Protein AF-A0A9P9GZG2-F1 (afdb_monomer_lite)

Secondary structure (DSSP, 8-state):
---TTS-SS-------HHHHHHHHHHHHHHHHHHHHHHHHH-HHHHHHHH-----HHHHHHHHHHHHHHHHS-----S---TTS-------------------

Organism: Fusarium redolens (NCBI:txid48865)

pLDDT: mean 76.86, std 19.4, range [40.91, 97.94]

Radius of gyration: 25.51 Å; chains: 1; bounding box: 69×38×45 Å

Structure (mmCIF, N/CA/C/O backbone):
data_AF-A0A9P9GZG2-F1
#
_entry.id   AF-A0A9P9GZG2-F1
#
loop_
_atom_site.group_PDB
_atom_site.id
_atom_site.type_symbol
_atom_site.label_atom_id
_atom_site.label_alt_id
_atom_site.label_comp_id
_atom_site.label_asym_id
_atom_site.label_entity_id
_atom_site.label_seq_id
_atom_site.pdbx_PDB_ins_code
_atom_site.Cartn_x
_atom_site.Cartn_y
_atom_site.Cartn_z
_atom_site.occupancy
_atom_site.B_iso_or_equiv
_atom_site.auth_seq_id
_atom_site.auth_comp_id
_atom_site.auth_asym_id
_atom_site.auth_atom_id
_atom_site.pdbx_PDB_model_num
ATOM 1 N N . SER A 1 1 ? 60.013 -2.200 -19.615 1.00 51.50 1 SER A N 1
ATOM 2 C CA . SER A 1 1 ? 59.646 -0.797 -19.888 1.00 51.50 1 SER A CA 1
ATOM 3 C C . SER A 1 1 ? 58.137 -0.747 -20.015 1.00 51.50 1 SER A C 1
ATOM 5 O O . SER A 1 1 ? 57.609 -1.441 -20.872 1.00 51.50 1 SER A O 1
ATOM 7 N N . ILE A 1 2 ? 57.435 -0.069 -19.106 1.00 55.56 2 ILE A N 1
ATOM 8 C CA . ILE A 1 2 ? 55.966 -0.011 -19.110 1.00 55.56 2 ILE A CA 1
ATOM 9 C C . ILE A 1 2 ? 55.592 1.186 -19.991 1.00 55.56 2 ILE A C 1
ATOM 11 O O . ILE A 1 2 ? 55.853 2.322 -19.601 1.00 55.56 2 ILE A O 1
ATOM 15 N N . SER A 1 3 ? 55.069 0.957 -21.199 1.00 59.06 3 SER A N 1
ATOM 16 C CA . SER A 1 3 ? 54.608 2.058 -22.061 1.00 59.06 3 SER A CA 1
ATOM 17 C C . SER A 1 3 ? 53.461 2.795 -21.373 1.00 59.06 3 SER A C 1
ATOM 19 O O . SER A 1 3 ? 52.368 2.254 -21.228 1.00 59.06 3 SER A O 1
ATOM 21 N N . SER A 1 4 ? 53.705 4.038 -20.948 1.00 63.09 4 SER A N 1
ATOM 22 C CA . SER A 1 4 ? 52.773 4.835 -20.137 1.00 63.09 4 SER A CA 1
ATOM 23 C C . SER A 1 4 ? 51.598 5.441 -20.921 1.00 63.09 4 SER A C 1
ATOM 25 O O . SER A 1 4 ? 50.936 6.348 -20.421 1.00 63.09 4 SER A O 1
ATOM 27 N N . THR A 1 5 ? 51.358 5.011 -22.160 1.00 64.62 5 THR A N 1
ATOM 28 C CA . THR A 1 5 ? 50.448 5.694 -23.097 1.00 64.62 5 THR A CA 1
ATOM 29 C C . THR A 1 5 ? 49.172 4.933 -23.428 1.00 64.62 5 THR A C 1
ATOM 31 O O . THR A 1 5 ? 48.294 5.512 -24.063 1.00 64.62 5 THR A O 1
ATOM 34 N N . THR A 1 6 ? 48.998 3.698 -22.951 1.00 63.38 6 THR A N 1
ATOM 35 C CA . THR A 1 6 ? 47.748 2.957 -23.176 1.00 63.38 6 THR A CA 1
ATOM 36 C C . THR A 1 6 ? 47.275 2.330 -21.872 1.00 63.38 6 THR A C 1
ATOM 38 O O . THR A 1 6 ? 47.939 1.419 -21.375 1.00 63.38 6 THR A O 1
ATOM 41 N N . PRO A 1 7 ? 46.163 2.799 -21.276 1.00 64.94 7 PRO A N 1
ATOM 42 C CA . PRO A 1 7 ? 45.571 2.098 -20.148 1.00 64.94 7 PRO A CA 1
ATOM 43 C C . PRO A 1 7 ? 45.174 0.689 -20.609 1.00 64.94 7 PRO A C 1
ATOM 45 O O . PRO A 1 7 ? 44.373 0.524 -21.526 1.00 64.94 7 PRO A O 1
ATOM 48 N N . SER A 1 8 ? 45.781 -0.327 -19.997 1.00 65.62 8 SER A N 1
ATOM 49 C CA . SER A 1 8 ? 45.434 -1.728 -20.224 1.00 65.62 8 SER A CA 1
ATOM 50 C C . SER A 1 8 ? 44.110 -2.026 -19.526 1.00 65.62 8 SER A C 1
ATOM 52 O O . SER A 1 8 ? 44.063 -2.143 -18.303 1.00 65.62 8 SER A O 1
ATOM 54 N N . GLY A 1 9 ? 43.032 -2.116 -20.302 1.00 69.56 9 GLY A N 1
ATOM 55 C CA . GLY A 1 9 ? 41.707 -2.505 -19.826 1.00 69.56 9 GLY A CA 1
ATOM 56 C C . GLY A 1 9 ? 40.595 -1.770 -20.562 1.00 69.56 9 GLY A C 1
ATOM 57 O O . GLY A 1 9 ? 40.725 -0.595 -20.906 1.00 69.56 9 GLY A O 1
ATOM 58 N N . GLN A 1 10 ? 39.479 -2.457 -20.805 1.00 73.12 10 GLN A N 1
ATOM 59 C CA . GLN A 1 10 ? 38.297 -1.802 -21.349 1.00 73.12 10 GLN A CA 1
ATOM 60 C C . GLN A 1 10 ? 37.801 -0.761 -20.328 1.00 73.12 10 GLN A C 1
ATOM 62 O O . GLN A 1 10 ? 37.587 -1.113 -19.164 1.00 73.12 10 GLN A O 1
ATOM 67 N N . PRO A 1 11 ? 37.636 0.519 -20.713 1.00 75.81 11 PRO A N 1
ATOM 68 C CA . PRO A 1 11 ? 37.163 1.547 -19.793 1.00 75.81 11 PRO A CA 1
ATOM 69 C C . PRO A 1 11 ? 35.786 1.171 -19.238 1.00 75.81 11 PRO A C 1
ATOM 71 O O . PR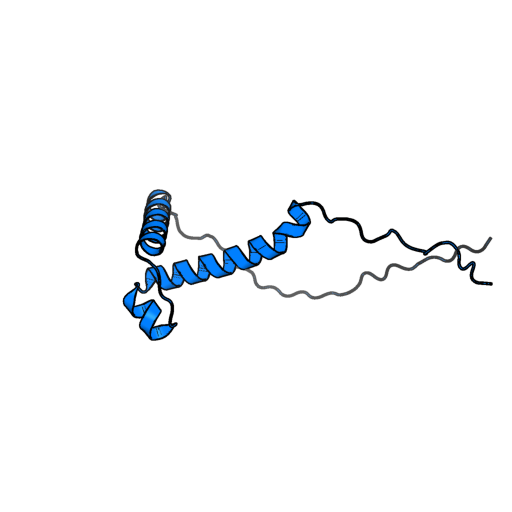O A 1 11 ? 35.021 0.467 -19.901 1.00 75.81 11 PRO A O 1
ATOM 74 N N . PHE A 1 12 ? 35.457 1.651 -18.031 1.00 72.00 12 PHE A N 1
ATOM 75 C CA . PHE A 1 12 ? 34.154 1.413 -17.407 1.00 72.00 12 PHE A CA 1
ATOM 76 C C . PHE A 1 12 ? 33.017 1.717 -18.394 1.00 72.00 12 PHE A C 1
ATOM 78 O O . PHE A 1 12 ? 32.738 2.871 -18.722 1.00 72.00 12 PHE A O 1
ATOM 85 N N . GLY A 1 13 ? 32.362 0.663 -18.879 1.00 71.94 13 GLY A N 1
ATOM 86 C CA . GLY A 1 13 ? 31.220 0.771 -19.774 1.00 71.94 13 GLY A CA 1
ATOM 87 C C . GLY A 1 13 ? 29.947 1.090 -18.998 1.00 71.94 13 GLY A C 1
ATOM 88 O O . GLY A 1 13 ? 29.754 0.646 -17.861 1.00 71.94 13 GLY A O 1
ATOM 89 N N . ARG A 1 14 ? 29.024 1.827 -19.621 1.00 71.81 14 ARG A N 1
ATOM 90 C CA . ARG A 1 14 ? 27.660 1.934 -19.094 1.00 71.81 14 ARG A CA 1
ATOM 91 C C . ARG A 1 14 ? 27.023 0.546 -19.154 1.00 71.81 14 ARG A C 1
ATOM 93 O O . ARG A 1 14 ? 26.788 0.025 -20.240 1.00 71.81 14 ARG A O 1
ATOM 100 N N . LYS A 1 15 ? 26.734 -0.053 -17.993 1.00 71.12 15 LYS A N 1
ATOM 101 C CA . LYS A 1 15 ? 25.889 -1.254 -17.931 1.00 71.12 15 LYS A CA 1
ATOM 102 C C . LYS A 1 15 ? 24.543 -0.942 -18.588 1.00 71.12 15 LYS A C 1
ATOM 104 O O . LYS A 1 15 ? 23.984 0.133 -18.368 1.00 71.12 15 LYS A O 1
ATOM 109 N N . GLY A 1 16 ? 24.029 -1.883 -19.380 1.00 76.75 16 GLY A N 1
ATOM 110 C CA . GLY A 1 16 ? 22.699 -1.771 -19.976 1.00 76.75 16 GLY A CA 1
ATOM 111 C C . GLY A 1 16 ? 21.623 -1.538 -18.909 1.00 76.75 16 GLY A C 1
ATOM 112 O O . GLY A 1 16 ? 21.771 -1.970 -17.763 1.00 76.75 16 GLY A O 1
ATOM 113 N N . LYS A 1 17 ? 20.539 -0.851 -19.290 1.00 76.56 17 LYS A N 1
ATOM 114 C CA . LYS A 1 17 ? 19.444 -0.447 -18.389 1.00 76.56 17 LYS A CA 1
ATOM 115 C C . LYS A 1 17 ? 18.911 -1.609 -17.543 1.00 76.56 17 LYS A C 1
ATOM 117 O O . LYS A 1 17 ? 18.639 -1.437 -16.365 1.00 76.56 17 LYS A O 1
ATOM 122 N N . GLU A 1 18 ? 18.773 -2.804 -18.102 1.00 76.06 18 GLU A N 1
ATOM 123 C CA . GLU A 1 18 ? 18.275 -3.952 -17.335 1.00 76.06 18 GLU A CA 1
ATOM 124 C C . GLU A 1 18 ? 19.260 -4.407 -16.261 1.00 76.06 18 GLU A C 1
ATOM 126 O O . GLU A 1 18 ? 18.870 -4.562 -15.104 1.00 76.06 18 GLU A O 1
ATOM 131 N N . ALA A 1 19 ? 20.543 -4.527 -16.609 1.00 76.06 19 ALA A N 1
ATOM 132 C CA . ALA A 1 19 ? 21.598 -4.913 -15.678 1.00 76.06 19 ALA A CA 1
ATOM 133 C C . ALA A 1 19 ? 21.784 -3.890 -14.542 1.00 76.06 19 ALA A C 1
ATOM 135 O O . ALA A 1 19 ? 22.153 -4.268 -13.428 1.00 76.06 19 ALA A O 1
ATOM 136 N N . SER A 1 20 ? 21.503 -2.604 -14.786 1.00 79.06 20 SER A N 1
ATOM 137 C CA . SER A 1 20 ? 21.503 -1.584 -13.730 1.00 79.06 20 SER A CA 1
ATOM 138 C C . SER A 1 20 ? 20.251 -1.635 -12.845 1.00 79.06 20 SER A C 1
ATOM 140 O O . SER A 1 20 ? 20.343 -1.341 -11.653 1.00 79.06 20 SER A O 1
ATOM 142 N N . MET A 1 21 ? 19.105 -2.079 -13.372 1.00 88.62 21 MET A N 1
ATOM 143 C CA . MET A 1 21 ? 17.833 -2.129 -12.638 1.00 88.62 21 MET A CA 1
ATOM 144 C C . MET A 1 21 ? 17.679 -3.334 -11.700 1.00 88.62 21 MET A C 1
ATOM 146 O O . MET A 1 21 ? 16.833 -3.286 -10.809 1.00 88.62 21 MET A O 1
ATOM 150 N N . ILE A 1 22 ? 18.490 -4.391 -11.839 1.00 87.75 22 ILE A N 1
ATOM 151 C CA . ILE A 1 22 ? 18.385 -5.619 -11.018 1.00 87.75 22 ILE A CA 1
ATOM 152 C C . ILE A 1 22 ? 18.390 -5.310 -9.512 1.00 87.75 22 ILE A C 1
ATOM 154 O O . ILE A 1 22 ? 17.542 -5.807 -8.771 1.00 87.75 22 ILE A O 1
ATOM 158 N N . LYS A 1 23 ? 19.309 -4.450 -9.052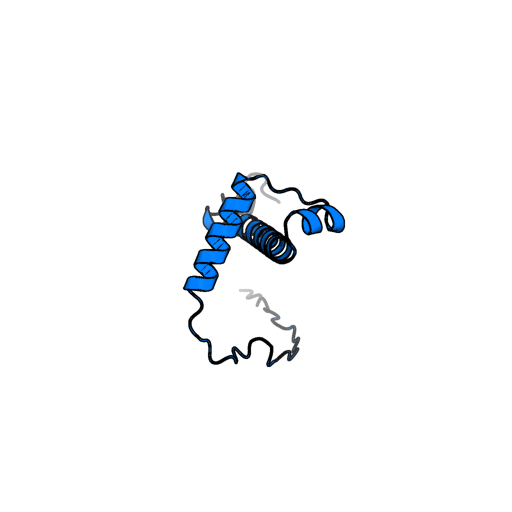 1.00 85.06 23 LYS A N 1
ATOM 159 C CA . LYS A 1 23 ? 19.407 -4.081 -7.628 1.00 85.06 23 LYS A CA 1
ATOM 160 C C . LYS A 1 23 ? 18.186 -3.296 -7.145 1.00 85.06 23 LYS A C 1
ATOM 162 O O . LYS A 1 23 ? 17.719 -3.512 -6.032 1.00 85.06 23 LYS A O 1
ATOM 167 N N . TYR A 1 24 ? 17.651 -2.412 -7.982 1.00 89.12 24 TYR A N 1
ATOM 168 C CA . TYR A 1 24 ? 16.456 -1.639 -7.645 1.00 89.12 24 TYR A CA 1
ATOM 169 C C . TYR A 1 24 ? 15.224 -2.536 -7.548 1.00 89.12 24 TYR A C 1
ATOM 171 O O . TYR A 1 24 ? 14.466 -2.427 -6.587 1.00 89.12 24 TYR A O 1
ATOM 179 N N . LYS A 1 25 ? 15.070 -3.484 -8.481 1.00 90.75 25 LYS A N 1
ATOM 180 C CA . LYS A 1 25 ? 13.989 -4.478 -8.446 1.00 90.75 25 LYS A CA 1
ATOM 181 C C . LYS A 1 25 ? 14.050 -5.330 -7.179 1.00 90.75 25 LYS A C 1
ATOM 183 O O . LYS A 1 25 ? 13.037 -5.493 -6.509 1.00 90.75 25 LYS A O 1
ATOM 188 N N . SER A 1 26 ? 15.233 -5.819 -6.797 1.00 90.12 26 SER A N 1
ATOM 189 C CA . SER A 1 26 ? 15.369 -6.658 -5.597 1.00 90.12 26 SER A CA 1
ATOM 190 C C . SER A 1 26 ? 15.078 -5.905 -4.293 1.00 90.12 26 SER A C 1
ATOM 192 O O . SER A 1 26 ? 14.535 -6.481 -3.349 1.00 90.12 26 SER A O 1
ATOM 194 N N . VAL A 1 27 ? 15.410 -4.613 -4.216 1.00 91.81 27 VAL A N 1
ATOM 195 C CA . VAL A 1 27 ? 15.003 -3.754 -3.093 1.00 91.81 27 VAL A CA 1
ATOM 196 C C . VAL A 1 27 ? 13.491 -3.525 -3.116 1.00 91.81 27 VAL A C 1
ATOM 198 O O . VAL A 1 27 ? 12.845 -3.706 -2.085 1.00 91.81 27 VAL A O 1
ATOM 201 N N . GLY A 1 28 ? 12.924 -3.220 -4.285 1.00 92.88 28 GLY A N 1
ATOM 202 C CA . GLY A 1 28 ? 11.483 -3.036 -4.467 1.00 92.88 28 GLY A CA 1
ATOM 203 C C . GLY A 1 28 ? 10.670 -4.254 -4.028 1.00 92.88 28 GLY A C 1
ATOM 204 O O . GLY A 1 28 ? 9.734 -4.111 -3.249 1.00 92.88 28 GLY A O 1
ATOM 205 N N . HIS A 1 29 ? 11.073 -5.464 -4.426 1.00 92.25 29 HIS A N 1
ATOM 206 C CA . HIS A 1 29 ? 10.395 -6.702 -4.022 1.00 92.25 29 HIS A CA 1
ATOM 207 C C . HIS A 1 29 ? 10.412 -6.917 -2.506 1.00 92.25 29 HIS A C 1
ATOM 209 O O . HIS A 1 29 ? 9.400 -7.301 -1.924 1.00 92.25 29 HIS A O 1
ATOM 215 N N . ARG A 1 30 ? 11.545 -6.647 -1.843 1.00 94.12 30 ARG A N 1
ATOM 216 C CA . ARG A 1 30 ? 11.637 -6.767 -0.379 1.00 94.12 30 ARG A CA 1
ATOM 217 C C . ARG A 1 30 ? 10.721 -5.774 0.326 1.00 94.12 30 ARG A C 1
ATOM 219 O O . ARG A 1 30 ? 10.071 -6.145 1.300 1.00 94.12 30 ARG A O 1
ATOM 226 N N . TYR A 1 31 ? 10.657 -4.545 -0.179 1.00 92.44 31 TYR A N 1
ATOM 227 C CA . TYR A 1 31 ? 9.773 -3.520 0.362 1.00 92.44 31 TYR A CA 1
ATOM 228 C C . TYR A 1 31 ? 8.297 -3.899 0.183 1.00 92.44 31 TYR A C 1
ATOM 230 O O . TYR A 1 31 ? 7.551 -3.893 1.156 1.00 92.44 31 TYR A O 1
ATOM 238 N N . LEU A 1 32 ? 7.900 -4.343 -1.013 1.00 93.44 32 LEU A N 1
ATOM 239 C CA . LEU A 1 32 ? 6.536 -4.810 -1.283 1.00 93.44 32 LEU A CA 1
ATOM 240 C C . LEU A 1 32 ? 6.143 -5.996 -0.398 1.00 93.44 32 LEU A C 1
ATOM 242 O O . LEU A 1 32 ? 5.073 -5.981 0.203 1.00 93.44 32 LEU A O 1
ATOM 246 N N . GLY A 1 33 ? 7.022 -6.990 -0.241 1.00 94.19 33 GLY A N 1
ATOM 247 C CA . GLY A 1 33 ? 6.765 -8.124 0.648 1.00 94.19 33 GLY A CA 1
ATOM 248 C C . GLY A 1 33 ? 6.599 -7.711 2.115 1.00 94.19 33 GLY A C 1
ATOM 249 O O . GLY A 1 33 ? 5.813 -8.309 2.847 1.00 94.19 33 GLY A O 1
ATOM 250 N N . PHE A 1 34 ? 7.307 -6.670 2.556 1.00 95.19 34 PHE A N 1
ATOM 251 C CA . PHE A 1 34 ? 7.112 -6.095 3.883 1.00 95.19 34 PHE A CA 1
ATOM 252 C C . PHE A 1 34 ? 5.772 -5.351 4.001 1.00 95.19 34 PHE A C 1
ATOM 254 O O . PHE A 1 34 ? 5.042 -5.582 4.966 1.00 95.19 34 PHE A O 1
ATOM 261 N N . CYS A 1 35 ? 5.402 -4.533 3.010 1.00 95.25 35 CYS A N 1
ATOM 262 C CA . CYS A 1 35 ? 4.095 -3.872 2.961 1.00 95.25 35 CYS A CA 1
ATOM 263 C C . CYS A 1 35 ? 2.942 -4.882 2.969 1.00 95.25 35 CYS A C 1
ATOM 265 O O . CYS A 1 35 ? 1.965 -4.676 3.679 1.00 95.25 35 CYS A O 1
ATOM 267 N N . TRP A 1 36 ? 3.085 -6.004 2.263 1.00 95.69 36 TRP A N 1
ATOM 268 C CA . TRP A 1 36 ? 2.097 -7.082 2.250 1.00 95.69 36 TRP A CA 1
ATOM 269 C C . TRP A 1 36 ? 1.901 -7.723 3.632 1.00 95.69 36 TRP A C 1
ATOM 271 O O . TRP A 1 36 ? 0.778 -7.906 4.098 1.00 95.69 36 TRP A O 1
ATOM 281 N N . LYS A 1 37 ? 2.995 -7.997 4.353 1.00 95.94 37 LYS A N 1
ATOM 282 C CA . LYS A 1 37 ? 2.915 -8.477 5.745 1.00 95.94 37 LYS A CA 1
ATOM 283 C C . LYS A 1 37 ? 2.234 -7.460 6.660 1.00 95.94 37 LYS A C 1
ATOM 285 O O . LYS A 1 37 ? 1.460 -7.853 7.526 1.00 95.94 37 LYS A O 1
ATOM 290 N N . ALA A 1 38 ? 2.523 -6.173 6.470 1.00 96.75 38 ALA A N 1
ATOM 291 C CA . ALA A 1 38 ? 1.909 -5.092 7.237 1.00 96.75 38 ALA A CA 1
ATOM 292 C C . ALA A 1 38 ? 0.409 -4.965 6.935 1.00 96.75 38 ALA A C 1
ATOM 294 O O . ALA A 1 38 ? -0.384 -4.715 7.838 1.00 96.75 38 ALA A O 1
ATOM 295 N N . TYR A 1 39 ? 0.020 -5.185 5.678 1.00 96.06 39 TYR A N 1
ATOM 296 C CA . TYR A 1 39 ? -1.372 -5.174 5.251 1.00 96.06 39 TYR A CA 1
ATOM 297 C C . TYR A 1 39 ? -2.191 -6.253 5.974 1.00 96.06 39 TYR A C 1
ATOM 299 O O . TYR A 1 39 ? -3.227 -5.939 6.556 1.00 96.06 39 TYR A O 1
ATOM 307 N N . HIS A 1 40 ? -1.678 -7.487 6.052 1.00 95.25 40 HIS A N 1
ATOM 308 C CA . HIS A 1 40 ? -2.359 -8.598 6.729 1.00 95.25 40 HIS A CA 1
ATOM 309 C C . HIS A 1 40 ? -2.610 -8.390 8.229 1.00 95.25 40 HIS A C 1
ATOM 311 O O . HIS A 1 40 ? -3.580 -8.929 8.755 1.00 95.25 40 HIS A O 1
ATOM 317 N N . ILE A 1 41 ? -1.754 -7.634 8.921 1.00 96.56 41 ILE A N 1
ATOM 318 C CA . ILE A 1 41 ? -1.931 -7.323 10.352 1.00 96.56 41 ILE A CA 1
ATOM 319 C C . ILE A 1 41 ? -2.768 -6.054 10.580 1.00 96.56 41 ILE A C 1
ATOM 321 O O . ILE A 1 41 ? -3.192 -5.754 11.692 1.00 96.56 41 ILE A O 1
ATOM 325 N N . GLY A 1 42 ? -3.047 -5.299 9.519 1.00 96.56 42 GLY A N 1
ATOM 326 C CA . GLY A 1 42 ? -3.843 -4.083 9.582 1.00 96.56 42 GLY A CA 1
ATOM 327 C C . GLY A 1 42 ? -3.032 -2.825 9.903 1.00 96.56 42 GLY A C 1
ATOM 328 O O . GLY A 1 42 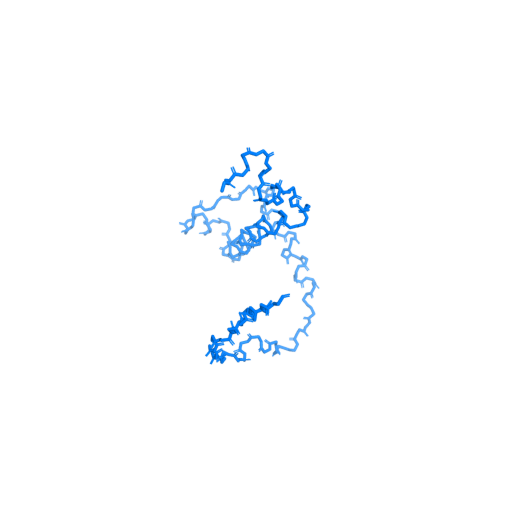? -1.978 -2.838 10.542 1.00 96.56 42 GLY A O 1
ATOM 329 N N . ARG A 1 43 ? -3.569 -1.682 9.459 1.00 96.00 43 ARG A N 1
ATOM 330 C CA . ARG A 1 43 ? -2.862 -0.391 9.448 1.00 96.00 43 ARG A CA 1
ATOM 331 C C . ARG A 1 43 ? -2.425 0.080 10.837 1.00 96.00 43 ARG A C 1
ATOM 333 O O . ARG A 1 43 ? -1.316 0.581 11.000 1.00 96.00 43 ARG A O 1
ATOM 340 N N . LYS A 1 44 ? -3.297 -0.068 11.838 1.00 97.44 44 LYS A N 1
ATOM 341 C CA . LYS A 1 44 ? -3.018 0.353 13.219 1.00 97.44 44 LYS A CA 1
ATOM 342 C C . LYS A 1 44 ? -1.934 -0.516 13.860 1.00 97.44 44 LYS A C 1
ATOM 344 O O . LYS A 1 44 ? -1.015 0.006 14.481 1.00 97.44 44 LYS A O 1
ATOM 349 N N . GLU A 1 45 ? -2.007 -1.825 13.657 1.00 97.62 45 GLU A N 1
ATOM 350 C CA . GLU A 1 45 ? -1.061 -2.773 14.245 1.00 97.62 45 GLU A CA 1
ATOM 351 C C . GLU A 1 45 ? 0.329 -2.674 13.599 1.00 97.62 45 GLU A C 1
ATOM 353 O O . GLU A 1 45 ? 1.346 -2.742 14.290 1.00 97.62 45 GLU A O 1
ATOM 358 N N . ALA A 1 46 ? 0.384 -2.423 12.288 1.00 97.38 46 ALA A N 1
ATOM 359 C CA . ALA A 1 46 ? 1.627 -2.127 11.579 1.00 97.38 46 ALA A CA 1
ATOM 360 C C . ALA A 1 46 ? 2.328 -0.864 12.114 1.00 97.38 46 ALA A C 1
ATOM 362 O O . ALA A 1 46 ? 3.559 -0.835 12.218 1.00 97.38 46 ALA A O 1
ATOM 363 N N . LEU A 1 47 ? 1.559 0.158 12.501 1.00 97.00 47 LEU A N 1
ATOM 364 C CA . LEU A 1 47 ? 2.094 1.349 13.158 1.00 97.00 47 LEU A CA 1
ATOM 365 C C . LEU A 1 47 ? 2.632 1.024 14.554 1.00 97.00 47 LEU A C 1
ATOM 367 O O . LEU A 1 47 ? 3.755 1.398 14.875 1.00 97.00 47 LEU A O 1
ATOM 371 N N . GLU A 1 48 ? 1.863 0.312 15.373 1.00 97.94 48 GLU A N 1
ATOM 372 C CA . GLU A 1 48 ? 2.250 0.005 16.754 1.00 97.94 48 GLU A CA 1
ATOM 373 C C . GLU A 1 48 ? 3.475 -0.915 16.836 1.00 97.94 48 GLU A C 1
ATOM 375 O O . GLU A 1 48 ? 4.373 -0.673 17.641 1.00 97.94 48 GLU A O 1
ATOM 380 N N . ARG A 1 49 ? 3.548 -1.954 15.996 1.00 97.31 49 ARG A N 1
ATOM 381 C CA . ARG A 1 49 ? 4.644 -2.935 16.046 1.00 97.31 49 ARG A CA 1
ATOM 382 C C . ARG A 1 49 ? 5.886 -2.503 15.284 1.00 97.31 49 ARG A C 1
ATOM 384 O O . ARG A 1 49 ? 6.994 -2.804 15.724 1.00 97.31 49 ARG A O 1
ATOM 391 N N . TRP A 1 50 ? 5.716 -1.873 14.123 1.00 96.38 50 TRP A N 1
ATOM 392 C CA . TRP A 1 50 ? 6.814 -1.634 13.178 1.00 96.38 50 TRP A CA 1
ATOM 393 C C . TRP A 1 50 ? 7.027 -0.154 12.848 1.00 96.38 50 TRP A C 1
ATOM 395 O O . TRP A 1 50 ? 7.892 0.156 12.033 1.00 96.38 50 TRP A O 1
ATOM 405 N N . ALA A 1 51 ? 6.265 0.757 13.465 1.00 96.75 51 ALA A N 1
ATOM 406 C CA . ALA A 1 51 ? 6.308 2.196 13.197 1.00 96.75 51 ALA A CA 1
ATOM 407 C C . ALA A 1 51 ? 6.060 2.562 11.720 1.00 96.75 51 ALA A C 1
ATOM 409 O O . ALA A 1 51 ? 6.487 3.615 11.244 1.00 96.75 51 ALA A O 1
ATOM 410 N N . VAL A 1 52 ? 5.348 1.703 10.985 1.00 94.94 52 VAL A N 1
ATOM 411 C CA . VAL A 1 52 ? 5.027 1.928 9.573 1.00 94.94 52 VAL A CA 1
ATOM 412 C C . VAL A 1 52 ? 3.724 2.700 9.471 1.00 94.94 52 VAL A C 1
ATOM 414 O O . VAL A 1 52 ? 2.709 2.311 10.045 1.00 94.94 52 VAL A O 1
ATOM 417 N N . ARG A 1 53 ? 3.738 3.787 8.701 1.00 96.38 53 ARG A N 1
ATOM 418 C CA . ARG A 1 53 ? 2.548 4.585 8.405 1.00 96.38 53 ARG A CA 1
ATOM 419 C C . ARG A 1 53 ? 2.278 4.545 6.915 1.00 96.38 53 ARG A C 1
ATOM 421 O O . ARG A 1 53 ? 3.144 4.910 6.128 1.00 96.38 53 ARG A O 1
ATOM 428 N N . PHE A 1 54 ? 1.065 4.144 6.569 1.00 96.31 54 PHE A N 1
ATOM 429 C CA . PHE A 1 54 ? 0.544 4.242 5.215 1.00 96.31 54 PHE A CA 1
ATOM 430 C C . PHE A 1 54 ? -0.335 5.482 5.112 1.00 96.31 54 PHE A C 1
ATOM 432 O O . PHE A 1 54 ? -1.098 5.770 6.042 1.00 96.31 54 PHE A O 1
ATOM 439 N N . THR A 1 55 ? -0.236 6.201 3.996 1.00 97.69 55 THR A N 1
ATOM 440 C CA . THR A 1 55 ? -1.273 7.170 3.623 1.00 97.69 55 THR A CA 1
ATOM 441 C C . THR A 1 55 ? -2.551 6.436 3.223 1.00 97.69 55 THR A C 1
ATOM 443 O O . THR A 1 55 ? -2.545 5.216 3.019 1.00 97.69 55 THR A O 1
ATOM 446 N N . ASP A 1 56 ? -3.655 7.169 3.114 1.00 97.94 56 ASP A N 1
ATOM 447 C CA . ASP A 1 56 ? -4.920 6.586 2.673 1.00 97.94 56 ASP A CA 1
ATOM 448 C C . ASP A 1 56 ? -4.812 6.036 1.247 1.00 97.94 56 ASP A C 1
ATOM 450 O O . ASP A 1 56 ? -5.266 4.923 0.987 1.00 97.94 56 ASP A O 1
ATOM 454 N N . GLU A 1 57 ? -4.106 6.739 0.360 1.00 97.81 57 GLU A N 1
ATOM 455 C CA . GLU A 1 57 ? -3.859 6.305 -1.017 1.00 97.81 57 GLU A CA 1
ATOM 456 C C . GLU A 1 57 ? -2.999 5.040 -1.060 1.00 97.81 57 GLU A C 1
ATOM 458 O O . GLU A 1 57 ? -3.336 4.084 -1.752 1.00 97.81 57 GLU A O 1
ATOM 463 N N . GLN A 1 58 ? -1.905 4.998 -0.291 1.00 95.88 58 GLN A N 1
ATOM 464 C CA . GLN A 1 58 ? -1.032 3.820 -0.232 1.00 95.88 58 GLN A CA 1
ATOM 465 C C . GLN A 1 58 ? -1.778 2.586 0.271 1.00 95.88 58 GLN A C 1
ATOM 467 O O . GLN A 1 58 ? -1.551 1.480 -0.213 1.00 95.88 58 GLN A O 1
ATOM 472 N N . TRP A 1 59 ? -2.660 2.770 1.250 1.00 97.38 59 TRP A N 1
ATOM 473 C CA . TRP A 1 59 ? -3.462 1.678 1.773 1.00 97.38 59 TRP A CA 1
ATOM 474 C C . TRP A 1 59 ? -4.543 1.226 0.795 1.00 97.38 59 TRP A C 1
ATOM 476 O O . TRP A 1 59 ? -4.743 0.026 0.657 1.00 97.38 59 TRP A O 1
ATOM 486 N N . SER A 1 60 ? -5.202 2.161 0.105 1.00 97.38 60 SER A N 1
ATOM 487 C CA . SER A 1 60 ? -6.170 1.834 -0.947 1.00 97.38 60 SER A CA 1
ATOM 488 C C . SER A 1 60 ? -5.516 1.005 -2.048 1.00 97.38 60 SER A C 1
ATOM 490 O O . SER A 1 60 ? -6.036 -0.038 -2.410 1.00 97.38 60 SER A O 1
ATOM 492 N N . LEU A 1 61 ? -4.324 1.400 -2.506 1.00 96.62 61 LEU A N 1
ATOM 493 C CA . LEU A 1 61 ? -3.581 0.642 -3.516 1.00 96.62 61 LEU A CA 1
ATOM 494 C C . LEU A 1 61 ? -3.208 -0.768 -3.034 1.00 96.62 61 LEU A C 1
ATOM 496 O O . LEU A 1 61 ? -3.250 -1.717 -3.810 1.00 96.62 61 LEU A O 1
ATOM 500 N N . LEU A 1 62 ? -2.836 -0.928 -1.758 1.00 95.88 62 LEU A N 1
ATOM 501 C CA . LEU A 1 62 ? -2.582 -2.255 -1.184 1.00 95.88 62 LEU A CA 1
ATOM 502 C C . LEU A 1 62 ? -3.852 -3.107 -1.117 1.00 95.88 62 LEU A C 1
ATOM 504 O O . LEU A 1 62 ? -3.773 -4.317 -1.323 1.00 95.88 62 LEU A O 1
ATOM 508 N N . GLN A 1 63 ? -4.997 -2.484 -0.845 1.00 96.81 63 GLN A N 1
ATOM 509 C CA . GLN A 1 63 ? -6.289 -3.155 -0.851 1.00 96.81 63 GLN A CA 1
ATOM 510 C C . GLN A 1 63 ? -6.679 -3.612 -2.260 1.00 96.81 63 GLN A C 1
ATOM 512 O O . GLN A 1 63 ? -7.039 -4.773 -2.419 1.00 96.81 63 GLN A O 1
ATOM 517 N N . ASP A 1 64 ? -6.497 -2.768 -3.277 1.00 96.69 64 ASP A N 1
ATOM 518 C CA . ASP A 1 64 ? -6.758 -3.132 -4.675 1.00 96.69 64 ASP A CA 1
ATOM 519 C C . ASP A 1 64 ? -5.923 -4.354 -5.102 1.00 96.69 64 ASP A C 1
ATOM 521 O O . ASP A 1 64 ? -6.441 -5.292 -5.708 1.00 96.69 64 ASP A O 1
ATOM 525 N N . ILE A 1 65 ? -4.638 -4.384 -4.722 1.00 93.69 65 ILE A N 1
ATOM 526 C CA . ILE A 1 65 ? -3.744 -5.527 -4.969 1.00 93.69 65 ILE A CA 1
ATOM 527 C C . ILE A 1 65 ? -4.246 -6.781 -4.246 1.00 93.69 65 ILE A C 1
ATOM 529 O O . ILE A 1 65 ? -4.204 -7.877 -4.803 1.00 93.69 65 ILE A O 1
ATOM 533 N N . ALA A 1 66 ? -4.693 -6.649 -2.996 1.00 94.00 66 ALA A N 1
ATOM 534 C CA . ALA A 1 66 ? -5.200 -7.782 -2.234 1.00 94.00 66 ALA A CA 1
ATOM 535 C C . ALA A 1 66 ? -6.464 -8.376 -2.865 1.00 94.00 66 ALA A C 1
ATOM 537 O O . ALA A 1 66 ? -6.575 -9.597 -2.980 1.00 94.00 66 ALA A O 1
ATOM 538 N N . ASP A 1 67 ? -7.373 -7.514 -3.314 1.00 94.44 67 ASP A N 1
ATOM 539 C CA . ASP A 1 67 ? -8.603 -7.916 -3.984 1.00 94.44 67 ASP A CA 1
ATOM 540 C C . ASP A 1 67 ? -8.303 -8.609 -5.324 1.00 94.44 67 ASP A C 1
ATOM 542 O O . ASP A 1 67 ? -8.929 -9.618 -5.651 1.00 94.44 67 ASP A O 1
ATOM 546 N N . GLU A 1 68 ? -7.319 -8.127 -6.090 1.00 94.06 68 GLU A N 1
ATOM 547 C CA . GLU A 1 68 ? -6.850 -8.784 -7.319 1.00 94.06 68 GLU A CA 1
ATOM 548 C C . GLU A 1 68 ? -6.270 -10.181 -7.036 1.00 94.06 68 GLU A C 1
ATOM 550 O O . GLU A 1 68 ? -6.663 -11.155 -7.678 1.00 94.06 68 GLU A O 1
ATOM 555 N N . LEU A 1 69 ? -5.421 -10.314 -6.012 1.00 90.06 69 LEU A N 1
ATOM 556 C CA . LEU A 1 69 ? -4.818 -11.596 -5.631 1.00 90.06 69 LEU A CA 1
ATOM 557 C C . LEU A 1 69 ? -5.847 -12.632 -5.155 1.00 90.06 69 LEU A C 1
ATOM 559 O O . LEU A 1 69 ? -5.703 -13.818 -5.452 1.00 90.06 69 LEU A O 1
ATOM 563 N N . GLU A 1 70 ? -6.886 -12.217 -4.426 1.00 90.19 70 GLU A N 1
ATOM 564 C CA . GLU A 1 70 ? -7.962 -13.129 -4.014 1.00 90.19 70 GLU A CA 1
ATOM 565 C C . GLU A 1 70 ? -8.860 -13.530 -5.192 1.00 90.19 70 GLU A C 1
ATOM 567 O O . GLU A 1 70 ? -9.374 -14.648 -5.221 1.00 90.19 70 GLU A O 1
ATOM 572 N N . ARG A 1 71 ? -9.022 -12.668 -6.203 1.00 87.56 71 ARG A N 1
ATOM 573 C CA . ARG A 1 71 ? -9.739 -13.019 -7.441 1.00 87.56 71 ARG A CA 1
ATOM 574 C C . ARG A 1 71 ? -8.971 -14.025 -8.293 1.00 87.56 71 ARG A C 1
ATOM 576 O O . ARG A 1 71 ? -9.587 -14.919 -8.869 1.00 87.56 71 ARG A O 1
ATOM 583 N N . ASP A 1 72 ? -7.649 -13.903 -8.334 1.00 85.06 72 ASP A N 1
ATOM 584 C CA . ASP A 1 72 ? -6.757 -14.834 -9.033 1.00 85.06 72 ASP A CA 1
ATOM 585 C C . ASP A 1 72 ? -6.585 -16.166 -8.292 1.00 85.06 72 ASP A C 1
ATOM 587 O O . ASP A 1 72 ? -6.004 -17.121 -8.821 1.00 85.06 72 ASP A O 1
ATOM 591 N N . ARG A 1 73 ? -7.112 -16.265 -7.069 1.00 78.56 73 ARG A N 1
ATOM 592 C CA . ARG A 1 73 ? -7.084 -17.474 -6.256 1.00 78.56 73 ARG A CA 1
ATOM 593 C C . ARG A 1 73 ? -8.026 -18.533 -6.832 1.00 78.56 73 ARG A C 1
ATOM 595 O O . ARG A 1 73 ? -9.129 -18.774 -6.349 1.00 78.56 73 ARG A O 1
ATOM 602 N N . VAL A 1 74 ? -7.552 -19.231 -7.860 1.00 68.75 74 VAL A N 1
ATOM 603 C CA . VAL A 1 74 ? -8.105 -20.524 -8.283 1.00 68.75 74 VAL A CA 1
ATOM 604 C C . VAL A 1 74 ? -8.073 -21.468 -7.068 1.00 68.75 74 VAL A C 1
ATOM 606 O O . VAL A 1 74 ? -7.104 -21.401 -6.303 1.00 68.75 74 VAL A O 1
ATOM 609 N N . PRO A 1 75 ? -9.070 -22.354 -6.853 1.00 62.75 75 PRO A N 1
ATOM 610 C CA . PRO A 1 75 ? -9.000 -23.390 -5.826 1.00 62.75 75 PRO A CA 1
ATOM 611 C C . PRO A 1 75 ? -7.776 -24.278 -6.070 1.00 62.75 75 PRO A C 1
ATOM 613 O O . PRO A 1 75 ? -7.799 -25.237 -6.837 1.00 62.75 75 PRO A O 1
ATOM 616 N N . SER A 1 76 ? -6.663 -23.901 -5.455 1.00 56.53 76 SER A N 1
ATOM 617 C CA . SER A 1 76 ? -5.411 -24.627 -5.517 1.00 56.53 76 SER A CA 1
ATOM 618 C C . SER A 1 76 ? -5.597 -25.913 -4.721 1.00 56.53 76 SER A C 1
ATOM 620 O O . SER A 1 76 ? -5.783 -25.880 -3.502 1.00 56.53 76 SER A O 1
ATOM 622 N N . SER A 1 77 ? -5.573 -27.051 -5.421 1.00 58.28 77 SER A N 1
ATOM 623 C CA . SER A 1 77 ? -5.264 -28.351 -4.827 1.00 58.28 77 SER A CA 1
ATOM 624 C C . SER A 1 77 ? -3.845 -28.253 -4.274 1.00 58.28 77 SER A C 1
ATOM 626 O O . SER A 1 77 ? -2.862 -28.451 -4.983 1.00 58.28 77 SER A O 1
ATOM 628 N N . HIS A 1 78 ? -3.765 -27.826 -3.023 1.00 56.62 78 HIS A N 1
ATOM 629 C CA . HIS A 1 78 ? -2.558 -27.453 -2.316 1.00 56.62 78 HIS A CA 1
ATOM 630 C C . HIS A 1 78 ? -1.561 -28.620 -2.217 1.00 56.62 78 HIS A C 1
ATOM 632 O O . HIS A 1 78 ? -1.674 -29.446 -1.318 1.00 56.62 78 HIS A O 1
ATOM 638 N N . ASP A 1 79 ? -0.553 -28.635 -3.090 1.00 53.62 79 ASP A N 1
ATOM 639 C CA . ASP A 1 79 ? 0.820 -29.036 -2.757 1.00 53.62 79 ASP A CA 1
ATOM 640 C C . ASP A 1 79 ? 1.798 -28.468 -3.799 1.00 53.62 79 ASP A C 1
ATOM 642 O O . ASP A 1 79 ? 2.273 -29.149 -4.707 1.00 53.62 79 ASP A O 1
ATOM 646 N N . SER A 1 80 ? 2.091 -27.169 -3.717 1.00 60.56 80 SER A N 1
ATOM 647 C CA . SER A 1 80 ? 3.307 -26.660 -4.347 1.00 60.56 80 SER A CA 1
ATOM 648 C C . SER A 1 80 ? 4.456 -27.059 -3.426 1.00 60.56 80 SER A C 1
ATOM 650 O O . SER A 1 80 ? 4.733 -26.332 -2.470 1.00 60.56 80 SER A O 1
ATOM 652 N N . GLY A 1 81 ? 5.082 -28.211 -3.685 1.00 56.19 81 GLY A N 1
ATOM 653 C CA . GLY A 1 81 ? 6.197 -28.817 -2.937 1.00 56.19 81 GLY A CA 1
ATOM 654 C C . GLY A 1 81 ? 7.481 -27.974 -2.840 1.00 56.19 81 GLY A C 1
ATOM 655 O O . GLY A 1 81 ? 8.587 -28.504 -2.825 1.00 56.19 81 GLY A O 1
ATOM 656 N N . PHE A 1 82 ? 7.360 -26.652 -2.742 1.00 52.28 82 PHE A N 1
ATOM 657 C CA . PHE A 1 82 ? 8.421 -25.659 -2.652 1.00 52.28 82 PHE A CA 1
ATOM 658 C C . PHE A 1 82 ? 9.272 -25.784 -1.372 1.00 52.28 82 PHE A C 1
ATOM 660 O O . PHE A 1 82 ? 10.334 -25.176 -1.286 1.00 52.28 82 PHE A O 1
ATOM 667 N N . PHE A 1 83 ? 8.855 -26.601 -0.393 1.00 45.97 83 PHE A N 1
ATOM 668 C CA . PHE A 1 83 ? 9.656 -26.942 0.794 1.00 45.97 83 PHE A CA 1
ATOM 669 C C . PHE A 1 83 ? 10.216 -28.376 0.803 1.00 45.97 83 PHE A C 1
ATOM 671 O O . PHE A 1 83 ? 10.844 -28.778 1.783 1.00 45.97 83 PHE A O 1
ATOM 678 N N . SER A 1 84 ? 10.059 -29.144 -0.277 1.00 53.84 84 SER A N 1
ATOM 679 C CA . SER A 1 84 ? 10.664 -30.472 -0.408 1.00 53.84 84 SER A CA 1
ATOM 680 C C . SER A 1 84 ? 12.034 -30.368 -1.086 1.00 53.84 84 SER A C 1
ATOM 682 O O . SER A 1 84 ? 12.119 -30.365 -2.309 1.00 53.84 84 SER A O 1
ATOM 684 N N . GLY A 1 85 ? 13.112 -30.313 -0.299 1.00 45.66 85 GLY A N 1
ATOM 685 C CA . GLY A 1 85 ? 14.456 -30.621 -0.810 1.00 45.66 85 GLY A CA 1
ATOM 686 C C . GLY A 1 85 ? 15.534 -29.588 -0.505 1.00 45.66 85 GLY A C 1
ATOM 687 O O . GLY A 1 85 ? 16.200 -29.077 -1.398 1.00 45.66 85 GLY A O 1
ATOM 688 N N . ARG A 1 86 ? 15.760 -29.306 0.781 1.00 52.97 86 ARG A N 1
ATOM 689 C CA . ARG A 1 86 ? 17.065 -28.824 1.239 1.00 52.97 86 ARG A CA 1
ATOM 690 C C . ARG A 1 86 ? 18.038 -30.003 1.207 1.00 52.97 86 ARG A C 1
ATOM 692 O O . ARG A 1 86 ? 18.154 -30.701 2.207 1.00 52.97 86 ARG A O 1
ATOM 699 N N . GLU A 1 87 ? 18.788 -30.165 0.125 1.00 50.38 87 GLU A N 1
ATOM 700 C CA . GLU A 1 87 ? 20.044 -30.917 0.158 1.00 50.38 87 GLU A CA 1
ATOM 701 C C . GLU A 1 87 ? 21.200 -29.988 -0.209 1.00 50.38 87 GLU A C 1
ATOM 703 O O . GLU A 1 87 ? 21.274 -29.399 -1.283 1.00 50.38 87 GLU A O 1
ATOM 708 N N . ARG A 1 88 ? 22.073 -29.786 0.780 1.00 53.16 88 ARG A N 1
ATOM 709 C CA . ARG A 1 88 ? 23.368 -29.139 0.614 1.00 53.16 88 ARG A CA 1
ATOM 710 C C . ARG A 1 88 ? 24.263 -30.116 -0.141 1.00 53.16 88 ARG A C 1
ATOM 712 O O . ARG A 1 88 ? 24.522 -31.192 0.387 1.00 53.16 88 ARG A O 1
ATOM 719 N N . GLN A 1 89 ? 24.854 -29.691 -1.249 1.00 44.34 89 GLN A N 1
ATOM 720 C CA . GLN A 1 89 ? 26.164 -30.205 -1.628 1.00 44.34 89 GLN A CA 1
ATOM 721 C C . GLN A 1 89 ? 27.016 -29.046 -2.131 1.00 44.34 89 GLN A C 1
ATOM 723 O O . GLN A 1 89 ? 26.823 -28.513 -3.216 1.00 44.34 89 GLN A O 1
ATOM 728 N N . ALA A 1 90 ? 27.906 -28.600 -1.247 1.00 50.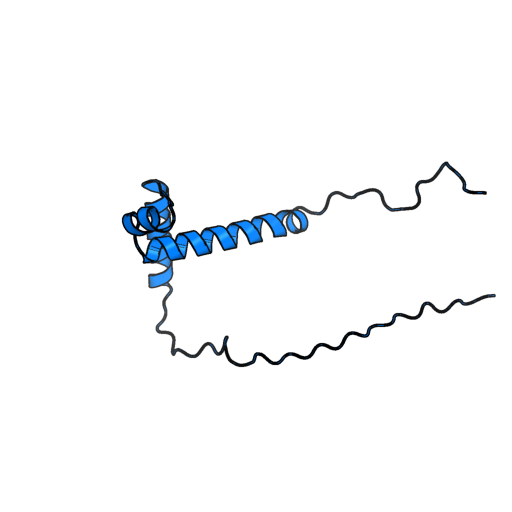56 90 ALA A N 1
ATOM 729 C CA . ALA A 1 90 ? 29.061 -27.820 -1.629 1.00 50.56 90 ALA A CA 1
ATOM 730 C C . ALA A 1 90 ? 30.065 -28.786 -2.259 1.00 50.56 90 ALA A C 1
ATOM 732 O O . ALA A 1 90 ? 30.492 -29.727 -1.591 1.00 50.56 90 ALA A O 1
ATOM 733 N N . THR A 1 91 ? 30.455 -28.526 -3.498 1.00 45.09 91 THR A N 1
ATOM 734 C CA . THR A 1 91 ? 31.783 -28.873 -3.998 1.00 45.09 91 THR A CA 1
ATOM 735 C C . THR A 1 91 ? 32.270 -27.693 -4.821 1.00 45.09 91 THR A C 1
ATOM 737 O O . THR A 1 91 ? 31.868 -27.514 -5.966 1.00 45.09 91 THR A O 1
ATOM 740 N N . ASP A 1 92 ? 33.098 -26.869 -4.177 1.00 50.19 92 ASP A N 1
ATOM 741 C CA . ASP A 1 92 ? 34.183 -26.156 -4.846 1.00 50.19 92 ASP A CA 1
ATOM 742 C C . ASP A 1 92 ? 34.962 -27.155 -5.704 1.00 50.19 92 ASP A C 1
ATOM 744 O O . ASP A 1 92 ? 35.359 -28.206 -5.190 1.00 50.19 92 ASP A O 1
ATOM 748 N N . LYS A 1 93 ? 35.171 -26.806 -6.975 1.00 52.84 93 LYS A N 1
ATOM 749 C CA . LYS A 1 93 ? 36.398 -27.002 -7.762 1.00 52.84 93 LYS A CA 1
ATOM 750 C C . LYS A 1 93 ? 36.050 -26.824 -9.233 1.00 52.84 93 LYS A C 1
ATOM 752 O O . LYS A 1 93 ? 35.627 -27.777 -9.868 1.00 52.84 93 LYS A O 1
ATOM 757 N N . ASP A 1 94 ? 36.298 -25.628 -9.745 1.00 44.25 94 ASP A N 1
ATOM 758 C CA . ASP A 1 94 ? 36.757 -25.474 -11.120 1.00 44.25 94 ASP A CA 1
ATOM 759 C C . ASP A 1 94 ? 38.102 -24.746 -11.014 1.00 44.25 94 ASP A C 1
ATOM 761 O O . ASP A 1 94 ? 38.184 -23.566 -10.680 1.00 44.25 94 ASP A O 1
ATOM 765 N N . GLU A 1 95 ? 39.163 -25.549 -11.097 1.00 50.84 95 GLU A N 1
ATOM 766 C CA . GLU A 1 95 ? 40.540 -25.123 -11.309 1.00 50.84 95 GLU A CA 1
ATOM 767 C C . GLU A 1 95 ? 40.722 -25.033 -12.829 1.00 50.84 95 GLU A C 1
ATOM 769 O O . GLU A 1 95 ? 40.960 -26.042 -13.487 1.00 50.84 95 GLU A O 1
ATOM 774 N N . ASP A 1 96 ? 40.559 -23.848 -13.410 1.00 51.50 96 ASP A N 1
ATOM 775 C CA . ASP A 1 96 ? 40.941 -23.591 -14.796 1.00 51.50 96 ASP A CA 1
ATOM 776 C C . ASP A 1 96 ? 42.459 -23.340 -14.866 1.00 51.50 96 ASP A C 1
ATOM 778 O O . ASP A 1 96 ? 42.965 -22.239 -14.633 1.00 51.50 96 ASP A O 1
ATOM 782 N N . GLU A 1 97 ? 43.188 -24.425 -15.151 1.00 48.47 97 GLU A N 1
ATOM 783 C CA . GLU A 1 97 ? 44.589 -24.436 -15.574 1.00 48.47 97 GLU A CA 1
ATOM 784 C C . GLU A 1 97 ? 44.780 -23.550 -16.817 1.00 48.47 97 GLU A C 1
ATOM 786 O O . GLU A 1 97 ? 44.244 -23.826 -17.892 1.00 48.47 97 GLU A O 1
ATOM 791 N N . TYR A 1 98 ? 45.601 -22.506 -16.695 1.00 48.22 98 TYR A N 1
ATOM 792 C CA . TYR A 1 98 ? 46.184 -21.825 -17.848 1.00 48.22 98 TYR A CA 1
ATOM 793 C C . TYR A 1 98 ? 47.405 -22.631 -18.303 1.00 48.22 98 TYR A C 1
ATOM 795 O O . TYR A 1 98 ? 48.424 -22.656 -17.613 1.00 48.22 98 TYR A O 1
ATOM 803 N N . GLN A 1 99 ? 47.291 -23.308 -19.447 1.00 49.62 99 GLN A N 1
ATOM 804 C CA . GLN A 1 99 ? 48.439 -23.872 -20.157 1.00 49.62 99 GLN A CA 1
ATOM 805 C C . GLN A 1 99 ? 49.291 -22.734 -20.728 1.00 49.62 99 GLN A C 1
ATOM 807 O O . GLN A 1 99 ? 48.814 -21.930 -21.529 1.00 49.62 99 GLN A O 1
ATOM 812 N N . ASP A 1 100 ? 50.543 -22.685 -20.281 1.00 48.38 100 ASP A N 1
ATOM 813 C CA . ASP A 1 100 ? 51.620 -21.874 -20.843 1.00 48.38 100 ASP A CA 1
ATOM 814 C C . ASP A 1 100 ? 52.203 -22.670 -22.021 1.00 48.38 100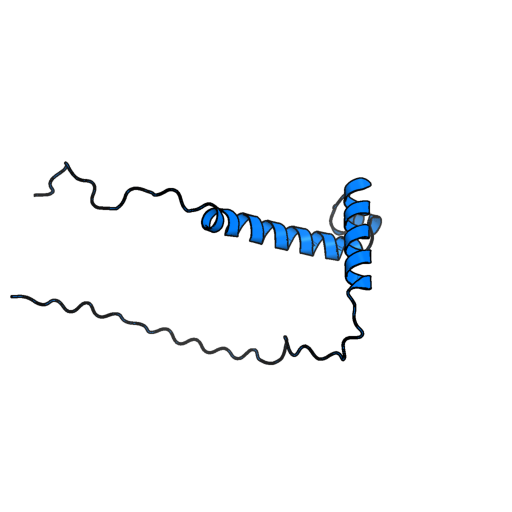 ASP A C 1
ATOM 816 O O . ASP A 1 100 ? 52.804 -23.727 -21.816 1.00 48.38 100 ASP A O 1
ATOM 820 N N . ASP A 1 101 ? 51.940 -22.230 -23.252 1.00 50.69 101 ASP A N 1
ATOM 821 C CA . ASP A 1 101 ? 52.515 -22.828 -24.461 1.00 50.69 101 ASP A CA 1
ATOM 822 C C . ASP A 1 101 ? 53.648 -21.906 -24.940 1.00 50.69 101 ASP A C 1
ATOM 824 O O . ASP A 1 101 ? 53.430 -20.909 -25.633 1.00 50.69 101 ASP A O 1
ATOM 828 N N . ASP A 1 102 ? 54.861 -22.214 -24.480 1.00 50.12 102 ASP A N 1
ATOM 829 C CA . ASP A 1 102 ? 56.121 -21.652 -24.967 1.00 50.12 102 ASP A CA 1
ATOM 830 C C . ASP A 1 102 ? 56.463 -22.297 -26.322 1.00 50.12 102 ASP A C 1
ATOM 832 O O . ASP A 1 102 ? 56.870 -23.462 -26.363 1.00 50.12 102 ASP A O 1
ATOM 836 N N . ASN A 1 103 ? 56.370 -21.534 -27.421 1.00 40.91 103 ASN A N 1
ATOM 837 C CA . ASN A 1 103 ? 57.248 -21.693 -28.593 1.00 40.91 103 ASN A CA 1
ATOM 838 C C . ASN A 1 103 ? 5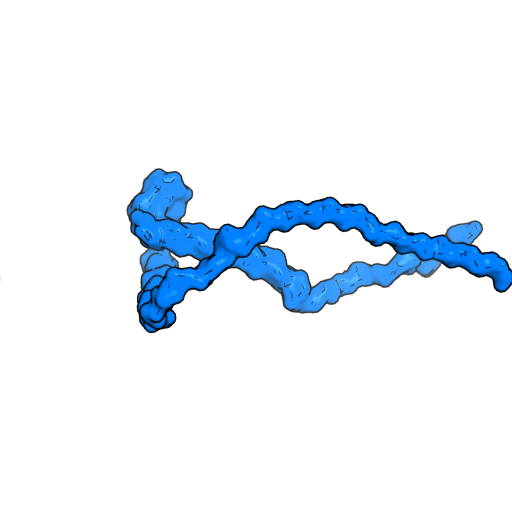7.309 -20.447 -29.493 1.00 40.91 103 ASN A C 1
ATOM 840 O O . ASN A 1 103 ? 56.333 -20.195 -30.238 1.00 40.91 103 ASN A O 1
#

Sequence (103 aa):
SISSTTPSGQPFGRKGKEASMIKYKSVGHRYLGFCWKAYHIGRKEALERWAVRFTDEQWSLLQDIADELERDRVPSSHDSGFFSGRERQATDKDEDEYQDDDN

Foldseek 3Di:
DDPPPDPPDDPDDDDPPVVVCPVVVVVVVVVVVVVLVLLVVHQVVCCVPPVDHDDPVRNVVSVVVVVVVVVVDDVDPDDPVPVPDPDDDDDDDDPPDDDDDDD